Protein AF-A0A258C336-F1 (afdb_monomer_lite)

Radius of gyration: 16.98 Å; chains: 1; bounding box: 38×29×48 Å

Secondary structure (DSSP, 8-state):
--HHHHHTT--GGG-TTGGGG-TT-EEEE-TTS-EEEEEETTEEEESSPB--STTHHHHHHTT-S--PPPP-SSSHHHHHHHHHHHHTTPPPPS--SSB-GGGGTS-TTS-TTTTT--

Sequence (118 aa):
RCFTARAENRPKDDCQFCCQNYPEGIPLLSQEGEALFTINGIQTMSASVSNLLADYPALVASGADLLRLSPRASGMNEVVAAFDAVRKGALPPLAVEGCNGYWHGQPGMLRAEEAGLC

Structure (mmCIF, N/CA/C/O backbone):
data_AF-A0A258C336-F1
#
_entry.id   AF-A0A258C336-F1
#
loop_
_atom_site.group_PDB
_atom_site.id
_atom_site.type_symbol
_atom_site.label_atom_id
_atom_site.label_alt_id
_atom_site.label_comp_id
_atom_site.label_asym_id
_atom_site.label_entity_id
_atom_site.label_seq_id
_atom_site.pdbx_PDB_ins_code
_atom_site.Cartn_x
_atom_site.Cartn_y
_atom_site.Cartn_z
_atom_site.occupancy
_atom_site.B_iso_or_equiv
_atom_site.auth_seq_id
_atom_site.auth_comp_id
_atom_site.auth_asym_id
_atom_site.auth_atom_id
_atom_site.pdbx_PDB_model_num
ATOM 1 N N . ARG A 1 1 ? 3.694 4.049 -20.989 1.00 80.19 1 ARG A N 1
ATOM 2 C CA . ARG A 1 1 ? 5.079 3.545 -21.193 1.00 80.19 1 ARG A CA 1
ATOM 3 C C . ARG A 1 1 ? 5.408 2.663 -19.993 1.00 80.19 1 ARG A C 1
ATOM 5 O O . ARG A 1 1 ? 5.060 3.085 -18.905 1.00 80.19 1 ARG A O 1
ATOM 12 N N . CYS A 1 2 ? 5.965 1.460 -20.162 1.00 93.50 2 CYS A N 1
ATOM 13 C CA . CYS A 1 2 ? 6.338 0.607 -19.021 1.00 93.50 2 CYS A CA 1
ATOM 14 C C . CYS A 1 2 ? 7.648 1.120 -18.407 1.00 93.50 2 CYS A C 1
ATOM 16 O O . CYS A 1 2 ? 8.652 1.224 -19.114 1.00 93.50 2 CYS A O 1
ATOM 18 N N . PHE A 1 3 ? 7.620 1.489 -17.128 1.00 95.44 3 PHE A N 1
ATOM 19 C CA . PHE A 1 3 ? 8.773 2.002 -16.393 1.00 95.44 3 PHE A CA 1
ATOM 20 C C . PHE A 1 3 ? 9.751 0.885 -16.039 1.00 95.44 3 PHE A C 1
ATOM 22 O O . PHE A 1 3 ? 10.949 1.074 -16.219 1.00 95.44 3 PHE A O 1
ATOM 29 N N . THR A 1 4 ? 9.262 -0.297 -15.649 1.00 96.25 4 THR A N 1
ATOM 30 C CA . THR A 1 4 ? 10.135 -1.450 -15.371 1.00 96.25 4 THR A CA 1
ATOM 31 C C . THR A 1 4 ? 10.892 -1.905 -16.618 1.00 96.25 4 THR A C 1
ATOM 33 O O . THR A 1 4 ? 12.104 -2.073 -16.563 1.00 96.25 4 THR A O 1
ATOM 36 N N . ALA A 1 5 ? 10.228 -1.980 -17.779 1.00 96.44 5 ALA A N 1
ATOM 37 C CA . ALA A 1 5 ? 10.911 -2.294 -19.040 1.00 96.44 5 ALA A CA 1
ATOM 38 C C . ALA A 1 5 ? 12.005 -1.266 -19.366 1.00 96.44 5 ALA A C 1
ATOM 40 O O . ALA A 1 5 ? 13.098 -1.633 -19.779 1.00 96.44 5 ALA A O 1
ATOM 41 N N . ARG A 1 6 ? 11.749 0.027 -19.122 1.00 94.88 6 ARG A N 1
ATOM 42 C CA . ARG A 1 6 ? 12.770 1.069 -19.290 1.00 94.88 6 ARG A CA 1
ATOM 43 C C . ARG A 1 6 ? 13.949 0.883 -18.331 1.00 94.88 6 ARG A C 1
ATOM 45 O O . ARG A 1 6 ? 15.072 1.108 -18.765 1.00 94.88 6 ARG A O 1
ATOM 52 N N . ALA A 1 7 ? 13.701 0.521 -17.071 1.00 94.50 7 ALA A N 1
ATOM 53 C CA . ALA A 1 7 ? 14.757 0.262 -16.088 1.00 94.50 7 ALA A CA 1
ATOM 54 C C . ALA A 1 7 ? 15.658 -0.912 -16.517 1.00 94.50 7 ALA A C 1
ATOM 56 O O . ALA A 1 7 ? 16.868 -0.854 -16.346 1.00 94.50 7 ALA A O 1
ATOM 57 N N . GLU A 1 8 ? 15.074 -1.907 -17.183 1.00 94.56 8 GLU A N 1
ATOM 58 C CA . GLU A 1 8 ? 15.754 -3.053 -17.806 1.00 94.56 8 GLU A CA 1
ATOM 59 C C . GLU A 1 8 ? 16.372 -2.745 -19.186 1.00 94.56 8 GLU A C 1
ATOM 61 O O . GLU A 1 8 ? 16.807 -3.652 -19.891 1.00 94.56 8 GLU A O 1
ATOM 66 N N . ASN A 1 9 ? 16.385 -1.478 -19.622 1.00 95.06 9 ASN A N 1
ATOM 67 C CA . ASN A 1 9 ? 16.833 -1.055 -20.958 1.00 95.06 9 ASN A CA 1
ATOM 68 C C . ASN A 1 9 ? 16.109 -1.755 -22.125 1.00 95.06 9 ASN A C 1
ATOM 70 O O . ASN A 1 9 ? 16.665 -1.931 -23.209 1.00 95.06 9 ASN A O 1
ATOM 74 N N . ARG A 1 10 ? 14.836 -2.110 -21.930 1.00 93.62 10 ARG A N 1
ATOM 75 C CA . ARG A 1 10 ? 13.982 -2.740 -22.942 1.00 93.62 10 ARG A CA 1
ATOM 76 C C . ARG A 1 10 ? 13.016 -1.735 -23.573 1.00 93.62 10 ARG A C 1
ATOM 78 O O . ARG A 1 10 ? 12.485 -0.851 -22.885 1.00 93.62 10 ARG A O 1
ATOM 85 N N . PRO A 1 11 ? 12.730 -1.857 -24.881 1.00 92.12 11 PRO A N 1
ATOM 86 C CA . PRO A 1 11 ? 11.644 -1.111 -25.496 1.00 92.12 11 PRO A CA 1
ATOM 87 C C . PRO A 1 11 ? 10.291 -1.594 -24.953 1.00 92.12 11 PRO A C 1
ATOM 89 O O . PRO A 1 11 ? 10.138 -2.735 -24.522 1.00 92.12 11 PRO A O 1
ATOM 92 N N . LYS A 1 12 ? 9.277 -0.718 -24.991 1.00 86.56 12 LYS A N 1
ATOM 93 C CA . LYS A 1 12 ? 7.916 -1.032 -24.512 1.00 86.56 12 LYS A CA 1
ATOM 94 C C . LYS A 1 12 ? 7.350 -2.290 -25.183 1.00 86.56 12 LYS A C 1
ATOM 96 O O . LYS A 1 12 ? 6.664 -3.061 -24.517 1.00 86.56 12 LYS A O 1
ATOM 101 N N . ASP A 1 13 ? 7.618 -2.452 -26.473 1.00 91.56 13 ASP A N 1
ATOM 102 C CA . ASP A 1 13 ? 7.006 -3.492 -27.301 1.00 91.56 13 ASP A CA 1
ATOM 103 C C . ASP A 1 13 ? 7.652 -4.875 -27.083 1.00 91.56 13 ASP A C 1
ATOM 105 O O . ASP A 1 13 ? 7.059 -5.882 -27.445 1.00 91.56 13 ASP A O 1
ATOM 109 N N . ASP A 1 14 ? 8.803 -4.933 -26.396 1.00 93.69 14 ASP A N 1
ATOM 110 C CA . ASP A 1 14 ? 9.480 -6.163 -25.948 1.00 93.69 14 ASP A CA 1
ATOM 111 C C . ASP A 1 14 ? 9.603 -6.197 -24.409 1.00 93.69 14 ASP A C 1
ATOM 113 O O . ASP A 1 14 ? 10.639 -6.504 -23.818 1.00 93.69 14 ASP A O 1
ATOM 117 N N . CYS A 1 15 ? 8.522 -5.813 -23.721 1.00 92.81 15 CYS A N 1
ATOM 118 C CA . CYS A 1 15 ? 8.468 -5.744 -22.256 1.00 92.81 15 CYS A CA 1
ATOM 119 C C . CYS A 1 15 ? 8.713 -7.107 -21.579 1.00 92.81 15 CYS A C 1
ATOM 121 O O . CYS A 1 15 ? 9.231 -7.151 -20.463 1.00 92.81 15 CYS A O 1
ATOM 123 N N . GLN A 1 16 ? 8.300 -8.205 -22.228 1.00 93.62 16 GLN A N 1
ATOM 124 C CA . GLN A 1 16 ? 8.413 -9.589 -21.733 1.00 93.62 16 GLN A CA 1
ATOM 125 C C . GLN A 1 16 ? 7.865 -9.809 -20.312 1.00 93.62 16 GLN A C 1
ATOM 127 O O . GLN A 1 16 ? 8.284 -10.723 -19.613 1.00 93.62 16 GLN A O 1
ATOM 132 N N . PHE A 1 17 ? 6.942 -8.951 -19.861 1.00 93.81 17 PHE A N 1
ATOM 133 C CA . PHE A 1 17 ? 6.421 -8.952 -18.490 1.00 93.81 17 PHE A CA 1
ATOM 134 C C . PHE A 1 17 ? 7.517 -8.947 -17.409 1.00 93.81 17 PHE A C 1
ATOM 136 O O . PHE A 1 17 ? 7.316 -9.482 -16.322 1.00 93.81 17 PHE A O 1
ATOM 143 N N . CYS A 1 18 ? 8.657 -8.298 -17.679 1.00 94.69 18 CYS A N 1
ATOM 144 C CA . CYS A 1 18 ? 9.817 -8.254 -16.779 1.00 94.69 18 CYS A CA 1
ATOM 145 C C . CYS A 1 18 ? 9.503 -7.759 -15.356 1.00 94.69 18 CYS A C 1
ATOM 147 O O . CYS A 1 18 ? 10.225 -8.093 -14.423 1.00 94.69 18 CYS A O 1
ATOM 149 N N . CYS A 1 19 ? 8.407 -7.018 -15.157 1.00 93.75 19 CYS A N 1
ATOM 150 C CA . CYS A 1 19 ? 7.933 -6.628 -13.828 1.00 93.75 19 CYS A CA 1
ATOM 151 C C . CYS A 1 19 ? 7.608 -7.816 -12.909 1.00 93.75 19 CYS A C 1
ATOM 153 O O . CYS A 1 19 ? 7.675 -7.652 -11.700 1.00 93.75 19 CYS A O 1
ATOM 155 N N . GLN A 1 20 ? 7.330 -9.012 -13.441 1.00 94.25 20 GLN A N 1
ATOM 156 C CA . GLN A 1 20 ? 7.130 -10.218 -12.623 1.00 94.25 20 GLN A CA 1
ATOM 157 C C . GLN A 1 20 ? 8.384 -10.618 -11.828 1.00 94.25 20 GLN A C 1
ATOM 159 O O . GLN A 1 20 ? 8.262 -11.240 -10.777 1.00 94.25 20 GLN A O 1
ATOM 164 N N . ASN A 1 21 ? 9.576 -10.213 -12.280 1.00 95.56 21 ASN A N 1
ATOM 165 C CA . ASN A 1 21 ? 10.830 -10.433 -11.553 1.00 95.56 21 ASN A CA 1
ATOM 166 C C . ASN A 1 21 ? 10.966 -9.516 -10.322 1.00 95.56 21 ASN A C 1
ATOM 168 O O . ASN A 1 21 ? 11.839 -9.733 -9.487 1.00 95.56 21 ASN A O 1
ATOM 172 N N . TYR A 1 22 ? 10.107 -8.498 -10.212 1.00 95.38 22 TYR A N 1
ATOM 173 C CA . TYR A 1 22 ? 10.120 -7.473 -9.172 1.00 95.38 22 TYR A CA 1
ATOM 174 C C . TYR A 1 22 ? 8.773 -7.467 -8.444 1.00 95.38 22 TYR A C 1
ATOM 176 O O . TYR A 1 22 ? 7.957 -6.571 -8.664 1.00 95.38 22 TYR A O 1
ATOM 184 N N . PRO A 1 23 ? 8.499 -8.465 -7.588 1.00 93.25 23 PRO A N 1
ATOM 185 C CA . PRO A 1 23 ? 7.167 -8.657 -7.019 1.00 93.25 23 PRO A CA 1
ATOM 186 C C . PRO A 1 23 ? 6.724 -7.512 -6.087 1.00 93.25 23 PRO A C 1
ATOM 188 O O . PRO A 1 23 ? 5.531 -7.242 -5.994 1.00 93.25 23 PRO A O 1
ATOM 191 N N . GLU A 1 24 ? 7.666 -6.787 -5.472 1.00 93.00 24 GLU A N 1
ATOM 192 C CA . GLU A 1 24 ? 7.406 -5.550 -4.708 1.00 93.00 24 GLU A CA 1
ATOM 193 C C . GLU A 1 24 ? 7.710 -4.270 -5.522 1.00 93.00 24 GLU A C 1
ATOM 195 O O . GLU A 1 24 ? 7.616 -3.163 -5.002 1.00 93.00 24 GLU A O 1
ATOM 200 N N . GLY A 1 25 ? 8.059 -4.394 -6.807 1.00 94.88 25 GLY A N 1
ATOM 201 C CA . GLY A 1 25 ? 8.501 -3.291 -7.665 1.00 94.88 25 GLY A CA 1
ATOM 202 C C . GLY A 1 25 ? 9.972 -2.894 -7.480 1.00 94.88 25 GLY A C 1
ATOM 203 O O . GLY A 1 25 ? 10.737 -3.556 -6.781 1.00 94.88 25 GLY A O 1
ATOM 204 N N . ILE A 1 26 ? 10.382 -1.821 -8.163 1.00 96.19 26 ILE A N 1
ATOM 205 C CA . ILE A 1 26 ? 11.750 -1.280 -8.121 1.00 96.19 26 ILE A CA 1
ATOM 206 C C . ILE A 1 26 ? 11.727 0.077 -7.403 1.00 96.19 26 ILE A C 1
ATOM 208 O O . ILE A 1 26 ? 11.015 0.974 -7.872 1.00 96.19 26 ILE A O 1
ATOM 212 N N . PRO A 1 27 ? 12.491 0.266 -6.312 1.00 95.88 27 PRO A N 1
ATOM 213 C CA . PRO A 1 27 ? 12.562 1.548 -5.623 1.00 95.88 27 PRO A CA 1
ATOM 214 C C . PRO A 1 27 ? 13.274 2.597 -6.485 1.00 95.88 27 PRO A C 1
ATOM 216 O O . PRO A 1 27 ? 14.293 2.328 -7.123 1.00 95.88 27 PRO A O 1
ATOM 219 N N . LEU A 1 28 ? 12.738 3.813 -6.482 1.00 94.88 28 LEU A N 1
ATOM 220 C CA . LEU A 1 28 ? 13.344 5.002 -7.061 1.00 94.88 28 LEU A CA 1
ATOM 221 C C . LEU A 1 28 ? 13.830 5.910 -5.939 1.00 94.88 28 LEU A C 1
ATOM 223 O O . LEU A 1 28 ? 13.046 6.352 -5.093 1.00 94.88 28 LEU A O 1
ATOM 227 N N . LEU A 1 29 ? 15.128 6.191 -5.973 1.00 94.56 29 LEU A N 1
ATOM 228 C CA . LEU A 1 29 ? 15.801 7.008 -4.977 1.00 94.56 29 LEU A CA 1
ATOM 229 C C . LEU A 1 29 ? 15.878 8.470 -5.430 1.00 94.56 29 LEU A C 1
ATOM 231 O O . LEU A 1 29 ? 16.011 8.753 -6.625 1.00 94.56 29 LEU A O 1
ATOM 235 N N . SER A 1 30 ? 15.811 9.390 -4.471 1.00 92.00 30 SER A N 1
ATOM 236 C CA . SER A 1 30 ? 16.174 10.793 -4.654 1.00 92.00 30 SER A CA 1
ATOM 237 C C . SER A 1 30 ? 17.683 10.940 -4.895 1.00 92.00 30 SER A C 1
ATOM 239 O O . SER A 1 30 ? 18.440 9.965 -4.842 1.00 92.00 30 SER A O 1
ATOM 241 N N . GLN A 1 31 ? 18.149 12.167 -5.148 1.00 94.31 31 GLN A N 1
ATOM 242 C CA . GLN A 1 31 ? 19.589 12.431 -5.276 1.00 94.31 31 GLN A CA 1
ATOM 243 C C . GLN A 1 31 ? 20.330 12.212 -3.950 1.00 94.31 31 GLN A C 1
ATOM 245 O O . GLN A 1 31 ? 21.498 11.834 -3.944 1.00 94.31 31 GLN A O 1
ATOM 250 N N . GLU A 1 32 ? 19.624 12.391 -2.839 1.00 93.88 32 GLU A N 1
ATOM 251 C CA . GLU A 1 32 ? 20.076 12.165 -1.469 1.00 93.88 32 GLU A CA 1
ATOM 252 C C . GLU A 1 32 ? 19.983 10.684 -1.057 1.00 93.88 32 GLU A C 1
ATOM 254 O O . GLU A 1 32 ? 20.387 10.325 0.046 1.00 93.88 32 GLU A O 1
ATOM 259 N N . GLY A 1 33 ? 19.482 9.811 -1.940 1.00 92.69 33 GLY A N 1
ATOM 260 C CA . GLY A 1 33 ? 19.376 8.370 -1.705 1.00 92.69 33 GLY A CA 1
ATOM 261 C C . GLY A 1 33 ? 18.095 7.927 -0.993 1.00 92.69 33 GLY A C 1
ATOM 262 O O . GLY A 1 33 ? 17.977 6.752 -0.651 1.00 92.69 33 GLY A O 1
ATOM 263 N N . GLU A 1 34 ? 17.127 8.821 -0.786 1.00 91.62 34 GLU A N 1
ATOM 264 C CA . GLU A 1 34 ? 15.864 8.494 -0.120 1.00 91.62 34 GLU A CA 1
ATOM 265 C C . GLU A 1 34 ? 14.881 7.825 -1.088 1.00 91.62 34 GLU A C 1
ATOM 267 O O . GLU A 1 34 ? 14.659 8.307 -2.199 1.00 91.62 34 GLU A O 1
ATOM 272 N N . ALA A 1 35 ? 14.256 6.720 -0.678 1.00 92.81 35 ALA A N 1
ATOM 273 C CA . ALA A 1 35 ? 13.232 6.068 -1.484 1.00 92.81 35 ALA A CA 1
ATOM 274 C C . ALA A 1 35 ? 11.920 6.866 -1.428 1.00 92.81 35 ALA A C 1
ATOM 276 O O . ALA A 1 35 ? 11.234 6.873 -0.411 1.00 92.81 35 ALA A O 1
ATOM 277 N N . LEU A 1 36 ? 11.551 7.504 -2.541 1.00 91.06 36 LEU A N 1
ATOM 278 C CA . LEU A 1 36 ? 10.319 8.301 -2.635 1.00 91.06 36 LEU A CA 1
ATOM 279 C C . LEU A 1 36 ? 9.200 7.552 -3.362 1.00 91.06 36 LEU A C 1
ATOM 281 O O . LEU A 1 36 ? 8.033 7.603 -2.967 1.00 91.06 36 LEU A O 1
ATOM 285 N N . PHE A 1 37 ? 9.559 6.819 -4.416 1.00 94.62 37 PHE A N 1
ATOM 286 C CA . PHE A 1 37 ? 8.611 6.083 -5.244 1.00 94.62 37 PHE A CA 1
ATOM 287 C C . PHE A 1 37 ? 9.074 4.655 -5.500 1.00 94.62 37 PHE A C 1
ATOM 289 O O . PHE A 1 37 ? 10.260 4.354 -5.431 1.00 94.62 37 PHE A 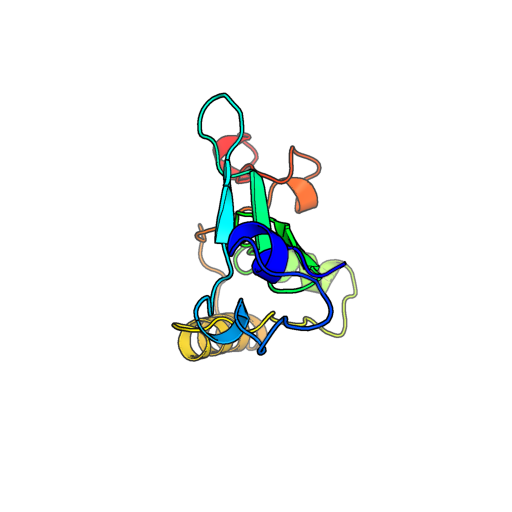O 1
ATOM 296 N N . THR A 1 38 ? 8.137 3.803 -5.897 1.00 95.75 38 THR A N 1
ATOM 297 C CA . THR A 1 38 ? 8.401 2.463 -6.421 1.00 95.75 38 THR A CA 1
ATOM 298 C C . THR A 1 38 ? 7.726 2.320 -7.779 1.00 95.75 38 THR A C 1
ATOM 300 O O . THR A 1 38 ? 6.546 2.640 -7.931 1.00 95.75 38 THR A O 1
ATOM 303 N N . ILE A 1 39 ? 8.450 1.833 -8.787 1.00 95.88 39 ILE A N 1
ATOM 304 C CA . ILE A 1 39 ? 7.871 1.517 -10.100 1.00 95.88 39 ILE A CA 1
ATOM 305 C C . ILE A 1 39 ? 7.474 0.044 -10.179 1.00 95.88 39 ILE A C 1
ATOM 307 O O . ILE A 1 39 ? 8.250 -0.841 -9.823 1.00 95.88 39 ILE A O 1
ATOM 311 N N . ASN A 1 40 ? 6.274 -0.222 -10.693 1.00 94.00 40 ASN A N 1
ATOM 312 C CA . ASN A 1 40 ? 5.767 -1.576 -10.912 1.00 94.00 40 ASN A CA 1
ATOM 313 C C . ASN A 1 40 ? 5.045 -1.656 -12.265 1.00 94.00 40 ASN A C 1
ATOM 315 O O . ASN A 1 40 ? 3.879 -1.284 -12.415 1.00 94.00 40 ASN A O 1
ATOM 319 N N . GLY A 1 41 ? 5.780 -2.050 -13.304 1.00 94.12 41 GLY A N 1
ATOM 320 C CA . GLY A 1 41 ? 5.287 -2.046 -14.676 1.00 94.12 41 GLY A CA 1
ATOM 321 C C . GLY A 1 41 ? 5.015 -0.624 -15.168 1.00 94.12 41 GLY A C 1
ATOM 322 O O . GLY A 1 41 ? 5.943 0.148 -15.406 1.00 94.12 41 GLY A O 1
ATOM 323 N N . ILE A 1 42 ? 3.740 -0.278 -15.363 1.00 93.81 42 ILE A N 1
ATOM 324 C CA . ILE A 1 42 ? 3.303 1.067 -15.789 1.00 93.81 42 ILE A CA 1
ATOM 325 C C . ILE A 1 42 ? 2.949 1.991 -14.616 1.00 93.81 42 ILE A C 1
ATOM 327 O O . ILE A 1 42 ? 2.617 3.150 -14.853 1.00 93.81 42 ILE A O 1
ATOM 331 N N . GLN A 1 43 ? 2.969 1.484 -13.384 1.00 93.75 43 GLN A N 1
ATOM 332 C CA . GLN A 1 43 ? 2.545 2.220 -12.197 1.00 93.75 43 GLN A CA 1
ATOM 333 C C . GLN A 1 43 ? 3.741 2.874 -11.502 1.00 93.75 43 GLN A C 1
ATOM 335 O O . GLN A 1 43 ? 4.825 2.290 -11.444 1.00 93.75 43 GLN A O 1
ATOM 340 N N . THR A 1 44 ? 3.497 4.053 -10.933 1.00 94.38 44 THR A N 1
ATOM 341 C CA . THR A 1 44 ? 4.348 4.685 -9.922 1.00 94.38 44 THR A CA 1
ATOM 342 C C . THR A 1 44 ? 3.573 4.661 -8.613 1.00 94.38 44 THR A C 1
ATOM 344 O O . THR A 1 44 ? 2.438 5.132 -8.560 1.00 94.38 44 THR A O 1
ATOM 347 N N . MET A 1 45 ? 4.162 4.072 -7.585 1.00 93.44 45 MET A N 1
ATOM 348 C CA . MET A 1 45 ? 3.579 3.889 -6.259 1.00 93.44 45 MET A CA 1
ATOM 349 C C . MET A 1 45 ? 4.423 4.640 -5.230 1.00 93.44 45 MET A C 1
ATOM 351 O O . MET A 1 45 ? 5.579 4.966 -5.505 1.00 93.44 45 MET A O 1
ATOM 355 N N . SER A 1 46 ? 3.870 4.890 -4.045 1.00 92.69 46 SER A N 1
ATOM 356 C CA . SER A 1 46 ? 4.661 5.340 -2.895 1.00 92.69 46 SER A CA 1
ATOM 357 C C . SER A 1 46 ? 5.740 4.307 -2.559 1.00 92.69 46 SER A C 1
ATOM 359 O O . SER A 1 46 ? 5.486 3.107 -2.665 1.00 92.69 46 SER A O 1
ATOM 361 N N . ALA A 1 47 ? 6.928 4.762 -2.155 1.00 93.06 47 ALA A N 1
ATOM 362 C CA . ALA A 1 47 ? 7.972 3.858 -1.666 1.00 93.06 47 ALA A CA 1
ATOM 363 C C . ALA A 1 47 ? 7.599 3.221 -0.318 1.00 93.06 47 ALA A C 1
ATOM 365 O O . ALA A 1 47 ? 7.788 2.021 -0.126 1.00 93.06 47 ALA A O 1
ATOM 366 N N . SER A 1 48 ? 7.027 4.015 0.590 1.00 92.94 48 SER A N 1
ATOM 367 C CA . SER A 1 48 ? 6.559 3.548 1.896 1.00 92.94 48 SER A CA 1
ATOM 368 C C . SER A 1 48 ? 5.126 3.022 1.832 1.00 92.94 48 SER A C 1
ATOM 370 O O . SER A 1 48 ? 4.270 3.552 1.117 1.00 92.94 48 SER A O 1
ATOM 372 N N . VAL A 1 49 ? 4.857 1.979 2.619 1.00 93.19 49 VAL A N 1
ATOM 373 C CA . VAL A 1 49 ? 3.515 1.409 2.778 1.00 93.19 49 VAL A CA 1
ATOM 374 C C . VAL A 1 49 ? 2.674 2.347 3.631 1.00 93.19 49 VAL A C 1
ATOM 376 O O . VAL A 1 49 ? 3.028 2.613 4.776 1.00 93.19 49 VAL A O 1
ATOM 379 N N . SER A 1 50 ? 1.534 2.800 3.109 1.00 94.12 50 SER A N 1
ATOM 380 C CA . SER A 1 50 ? 0.558 3.499 3.941 1.00 94.12 50 SER A CA 1
ATOM 381 C C . SER A 1 50 ? -0.171 2.499 4.836 1.00 94.12 50 SER A C 1
ATOM 383 O O . SER A 1 50 ? -0.784 1.556 4.329 1.00 94.12 50 SER A O 1
ATOM 385 N N . ASN A 1 51 ? -0.086 2.684 6.153 1.00 95.44 51 ASN A N 1
ATOM 386 C CA . ASN A 1 51 ? -0.652 1.757 7.126 1.00 95.44 51 ASN A CA 1
ATOM 387 C C . ASN A 1 51 ? -1.519 2.495 8.147 1.00 95.44 51 ASN A C 1
ATOM 389 O O . ASN A 1 51 ? -1.012 3.229 8.984 1.00 95.44 51 ASN A O 1
ATOM 393 N N . LEU A 1 52 ? -2.828 2.258 8.073 1.00 95.44 52 LEU A N 1
ATOM 394 C CA . LEU A 1 52 ? -3.842 2.884 8.927 1.00 95.44 52 LEU A CA 1
ATOM 395 C C . LEU A 1 52 ? -4.448 1.894 9.929 1.00 95.44 52 LEU A C 1
ATOM 397 O O . LEU A 1 52 ? -5.579 2.067 10.373 1.00 95.44 52 LEU A O 1
ATOM 401 N N . LEU A 1 53 ? -3.736 0.811 10.258 1.00 96.69 53 LEU A N 1
ATOM 402 C CA . LEU A 1 53 ? -4.235 -0.175 11.216 1.00 96.69 53 LEU A CA 1
ATOM 403 C C . LEU A 1 53 ? -4.394 0.426 12.623 1.00 96.69 53 LEU A C 1
ATOM 405 O O . LEU A 1 53 ? -5.396 0.150 13.276 1.00 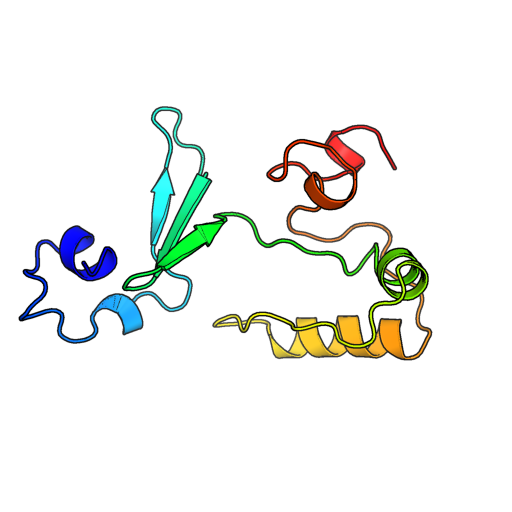96.69 53 LEU A O 1
ATOM 409 N N . ALA A 1 54 ? -3.451 1.266 13.067 1.00 95.19 54 ALA A N 1
ATOM 410 C CA . ALA A 1 54 ? -3.573 2.013 14.325 1.00 95.19 54 ALA A CA 1
ATOM 411 C C . ALA A 1 54 ? -4.755 3.005 14.283 1.00 95.19 54 ALA A C 1
ATOM 413 O O . ALA A 1 54 ? -5.491 3.158 15.255 1.00 95.19 54 ALA A O 1
ATOM 414 N N . ASP A 1 55 ? -4.999 3.593 13.110 1.00 94.44 55 ASP A N 1
ATOM 415 C CA . ASP A 1 55 ? -6.047 4.585 12.845 1.00 94.44 55 ASP A CA 1
ATOM 416 C C . ASP A 1 55 ? -7.415 3.979 12.500 1.00 94.44 55 ASP A C 1
ATOM 418 O O . ASP A 1 55 ? -8.353 4.693 12.131 1.00 94.44 55 ASP A O 1
ATOM 422 N N . TYR A 1 56 ? -7.570 2.659 12.626 1.00 95.38 56 TYR A N 1
ATOM 423 C CA . TYR A 1 56 ? -8.795 1.962 12.239 1.00 95.38 56 TYR A CA 1
ATOM 424 C C . TYR A 1 56 ? -10.078 2.540 12.874 1.00 95.38 56 TYR A C 1
ATOM 426 O O . TYR A 1 56 ? -11.072 2.693 12.158 1.00 95.38 56 TYR A O 1
ATOM 434 N N . PRO A 1 57 ? -10.110 2.938 14.165 1.00 93.44 57 PRO A N 1
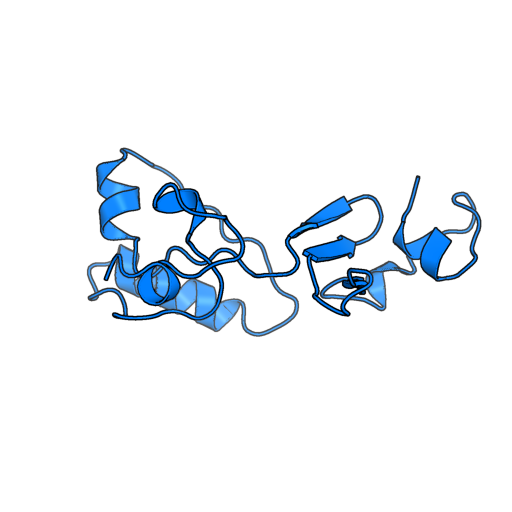ATOM 435 C CA . PRO A 1 57 ? -11.296 3.574 14.739 1.00 93.44 57 PRO A CA 1
ATOM 436 C C . PRO A 1 57 ? -11.669 4.892 14.045 1.00 93.44 57 PRO A C 1
ATOM 438 O O . PRO A 1 57 ? -12.852 5.165 13.840 1.00 93.44 57 PRO A O 1
ATOM 441 N N . ALA A 1 58 ? -10.675 5.690 13.641 1.00 93.69 58 ALA A N 1
ATOM 442 C CA . ALA A 1 58 ? -10.897 6.937 12.915 1.00 93.69 58 ALA A CA 1
ATOM 443 C C . ALA A 1 58 ? -11.416 6.676 11.492 1.00 93.69 58 ALA A C 1
ATOM 445 O O . ALA A 1 58 ? -12.293 7.400 11.020 1.00 93.69 58 ALA A O 1
ATOM 446 N N . LEU A 1 59 ? -10.944 5.609 10.833 1.00 94.19 59 LEU A N 1
ATOM 447 C CA . LEU A 1 59 ? -11.488 5.165 9.545 1.00 94.19 59 LEU A CA 1
ATOM 448 C C . LEU A 1 59 ? -12.985 4.848 9.651 1.00 94.19 59 LEU A C 1
ATOM 450 O O . LEU A 1 59 ? -13.770 5.335 8.838 1.00 94.19 59 LEU A O 1
ATOM 454 N N . VAL A 1 60 ? -13.401 4.104 10.680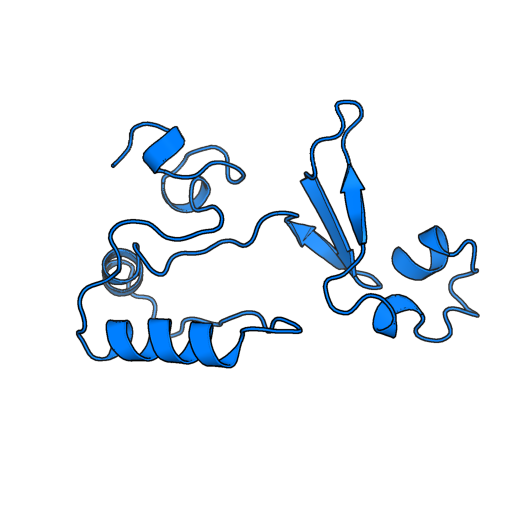 1.00 94.56 60 VAL A N 1
ATOM 455 C CA . VAL A 1 60 ? -14.824 3.802 10.916 1.00 94.56 60 VAL A CA 1
ATOM 456 C C . VAL A 1 60 ? -15.615 5.081 11.199 1.00 94.56 60 VAL A C 1
ATOM 458 O O . VAL A 1 60 ? -16.675 5.292 10.613 1.00 94.56 60 VAL A O 1
ATOM 461 N N . ALA A 1 61 ? -15.087 5.968 12.047 1.00 95.81 61 ALA A N 1
ATOM 462 C CA . ALA A 1 61 ? -15.735 7.236 12.380 1.00 95.81 61 ALA A CA 1
ATOM 463 C C . ALA A 1 61 ? -15.895 8.175 11.169 1.00 95.81 61 ALA A C 1
ATOM 465 O O . ALA A 1 61 ? -16.816 8.988 11.149 1.00 95.81 61 ALA A O 1
ATOM 466 N N . SER A 1 62 ? -15.042 8.041 10.146 1.00 95.25 62 SER A N 1
ATOM 467 C CA . SER A 1 62 ? -15.166 8.795 8.890 1.00 95.25 62 SER A CA 1
ATOM 468 C C . SER A 1 62 ? -16.357 8.367 8.019 1.00 95.25 62 SER A C 1
ATOM 470 O O . SER A 1 62 ? -16.684 9.059 7.057 1.00 95.25 62 SER A O 1
ATOM 472 N N . GLY A 1 63 ? -17.018 7.251 8.353 1.00 95.94 63 GLY A N 1
ATOM 473 C CA . GLY A 1 63 ? -18.135 6.696 7.585 1.00 95.94 63 GLY A CA 1
ATOM 474 C C . GLY A 1 63 ? -17.708 5.778 6.437 1.00 95.94 63 GLY A C 1
ATOM 475 O O . GLY A 1 63 ? -18.484 5.565 5.511 1.00 95.94 63 GLY A O 1
ATOM 476 N N . ALA A 1 64 ? -16.481 5.250 6.459 1.00 93.31 64 ALA A N 1
ATOM 477 C CA . ALA A 1 64 ? -16.009 4.320 5.439 1.00 93.31 64 ALA A CA 1
ATOM 478 C C . ALA A 1 64 ? -16.649 2.926 5.601 1.00 93.31 64 ALA A C 1
ATOM 480 O O . ALA A 1 64 ? -16.426 2.248 6.603 1.00 93.31 64 ALA A O 1
ATOM 481 N N . ASP A 1 65 ? -17.379 2.465 4.581 1.00 92.69 65 ASP A N 1
ATOM 482 C CA . ASP A 1 65 ? -17.994 1.125 4.565 1.00 92.69 65 ASP A CA 1
ATOM 483 C C . ASP A 1 65 ? -17.01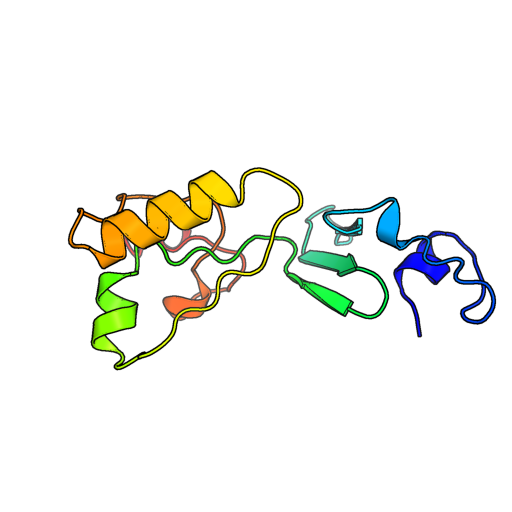9 0.010 4.153 1.00 92.69 65 ASP A C 1
ATOM 485 O O . ASP A 1 65 ? -17.197 -1.161 4.494 1.00 92.69 65 ASP A O 1
ATOM 489 N N . LEU A 1 66 ? -15.997 0.360 3.365 1.00 94.31 66 LEU A N 1
ATOM 490 C CA . LEU A 1 66 ? -15.069 -0.586 2.753 1.00 94.31 66 LEU A CA 1
ATOM 491 C C . LEU A 1 66 ? -13.630 -0.091 2.890 1.00 94.31 66 LEU A C 1
ATOM 493 O O . LEU A 1 66 ? -13.295 1.013 2.466 1.00 94.31 66 LEU A O 1
ATOM 497 N N . LEU A 1 67 ? -12.762 -0.964 3.400 1.00 93.38 67 LEU A N 1
ATOM 498 C CA . LEU A 1 67 ? -11.316 -0.774 3.404 1.00 93.38 67 LEU A CA 1
ATOM 499 C C . LEU A 1 67 ? -10.677 -1.804 2.472 1.00 93.38 67 LEU A C 1
ATOM 501 O O . LEU A 1 67 ? -10.814 -3.012 2.672 1.00 93.38 67 LEU A O 1
ATOM 505 N N . ARG A 1 68 ? -9.965 -1.332 1.445 1.00 95.75 68 ARG A N 1
ATOM 506 C CA . ARG A 1 68 ? -9.205 -2.196 0.537 1.00 95.75 68 ARG A CA 1
ATOM 507 C C . ARG A 1 68 ? -7.756 -2.275 0.997 1.00 95.75 68 ARG A C 1
ATOM 509 O O . ARG A 1 68 ? -7.069 -1.260 1.047 1.00 95.75 68 ARG A O 1
ATOM 516 N N . LEU A 1 69 ? -7.273 -3.493 1.210 1.00 95.69 69 LEU A N 1
ATOM 517 C CA . LEU A 1 69 ? -5.852 -3.759 1.398 1.00 95.69 69 LEU A CA 1
ATOM 518 C C . LEU A 1 69 ? -5.194 -4.024 0.037 1.00 95.69 69 LEU A C 1
ATOM 520 O O . LEU A 1 69 ? -5.703 -4.806 -0.771 1.00 95.69 69 LEU A O 1
ATOM 524 N N . SER A 1 70 ? -4.071 -3.360 -0.230 1.00 92.94 70 SER A N 1
ATOM 525 C CA . SER A 1 70 ? -3.265 -3.618 -1.425 1.00 92.94 70 SER A CA 1
ATOM 526 C C . SER A 1 70 ? -2.422 -4.879 -1.208 1.00 92.94 70 SER A C 1
ATOM 528 O O . SER A 1 70 ? -1.699 -4.932 -0.214 1.00 92.94 70 SER A O 1
ATOM 530 N N . PRO A 1 71 ? -2.501 -5.888 -2.096 1.00 91.56 71 PRO A N 1
ATOM 531 C CA . PRO A 1 71 ? -1.719 -7.109 -1.956 1.00 91.56 71 PRO A CA 1
ATOM 532 C C . PRO A 1 71 ? -0.217 -6.837 -1.928 1.00 91.56 71 PRO A C 1
ATOM 534 O O . PRO A 1 71 ? 0.281 -6.013 -2.695 1.00 91.56 71 PRO A O 1
ATOM 537 N N . ARG A 1 72 ? 0.487 -7.586 -1.081 1.00 91.38 72 ARG A N 1
ATOM 538 C CA . ARG A 1 72 ? 1.948 -7.663 -1.043 1.00 91.38 72 ARG A CA 1
ATOM 539 C C . ARG A 1 72 ? 2.408 -9.050 -1.467 1.00 91.38 72 ARG A C 1
ATOM 541 O O . ARG A 1 72 ? 1.669 -10.022 -1.308 1.00 91.38 72 ARG A O 1
ATOM 548 N N . ALA A 1 73 ? 3.626 -9.143 -1.983 1.00 92.69 73 ALA A N 1
ATOM 549 C CA . ALA A 1 73 ? 4.249 -10.396 -2.391 1.00 92.69 73 ALA A CA 1
ATOM 550 C C . ALA A 1 73 ? 4.439 -11.363 -1.217 1.00 92.69 73 ALA A C 1
ATOM 552 O O . ALA A 1 73 ? 4.388 -12.579 -1.395 1.00 92.69 73 ALA A O 1
ATOM 553 N N . SER A 1 74 ? 4.648 -10.826 -0.015 1.00 92.88 74 SER A N 1
ATOM 554 C CA . SER A 1 74 ? 4.816 -11.586 1.220 1.00 92.88 74 SER A CA 1
ATOM 555 C C . SER A 1 74 ? 4.120 -10.897 2.395 1.00 92.88 74 SER A C 1
ATOM 557 O O . SER A 1 74 ? 3.808 -9.707 2.348 1.00 92.88 74 SER A O 1
ATOM 559 N N . GLY A 1 75 ? 3.827 -11.663 3.450 1.00 94.31 75 GLY A N 1
ATOM 560 C CA . GLY A 1 75 ? 3.249 -11.137 4.694 1.00 94.31 75 GLY A CA 1
ATOM 561 C C . GLY A 1 75 ? 1.785 -10.684 4.602 1.00 94.31 75 GLY A C 1
ATOM 562 O O . GLY A 1 75 ? 1.256 -10.092 5.541 1.00 94.31 75 GLY A O 1
ATOM 563 N N . MET A 1 76 ? 1.113 -10.901 3.465 1.00 95.94 76 MET A N 1
ATOM 564 C CA . MET A 1 76 ? -0.236 -10.371 3.248 1.00 95.94 76 MET A CA 1
ATOM 565 C C . MET A 1 76 ? -1.289 -11.053 4.131 1.00 95.94 76 MET A C 1
ATOM 567 O O . MET A 1 76 ? -2.246 -10.407 4.549 1.00 95.94 76 MET A O 1
ATOM 571 N N . ASN A 1 77 ? -1.118 -12.340 4.441 1.00 97.56 77 ASN A N 1
ATOM 572 C CA . ASN A 1 77 ? -2.058 -13.076 5.290 1.00 97.56 77 ASN A CA 1
ATOM 573 C C . ASN A 1 77 ? -2.078 -12.509 6.713 1.00 97.56 77 ASN A C 1
ATOM 575 O O . ASN A 1 77 ? -3.143 -12.342 7.301 1.00 97.56 77 ASN A O 1
ATOM 579 N N . GLU A 1 78 ? -0.907 -12.166 7.239 1.00 96.88 78 GLU A N 1
ATOM 580 C CA . GLU A 1 78 ? -0.713 -11.559 8.549 1.00 96.88 78 GLU A CA 1
ATOM 581 C C . GLU A 1 78 ? -1.322 -10.156 8.594 1.00 96.88 78 GLU A C 1
ATOM 583 O O . GLU A 1 78 ? -2.030 -9.825 9.545 1.00 96.88 78 GLU A O 1
ATOM 588 N N . VAL A 1 79 ? -1.131 -9.358 7.535 1.00 96.62 79 VAL A N 1
ATOM 589 C CA . VAL A 1 79 ? -1.774 -8.042 7.398 1.00 96.62 79 VAL A CA 1
ATOM 590 C C . VAL A 1 79 ? -3.297 -8.188 7.403 1.00 96.62 79 VAL A C 1
ATOM 592 O O . VAL A 1 79 ? -3.973 -7.523 8.185 1.00 96.62 79 VAL A O 1
ATOM 595 N N . VAL A 1 80 ? -3.852 -9.087 6.584 1.00 97.75 80 VAL A N 1
ATOM 596 C CA . VAL A 1 80 ? -5.302 -9.341 6.542 1.00 97.75 80 VAL A CA 1
ATOM 597 C C . VAL A 1 80 ? -5.820 -9.768 7.915 1.00 97.75 80 VAL A C 1
ATOM 599 O O . VAL A 1 80 ? -6.828 -9.232 8.369 1.00 97.75 80 VAL A O 1
ATOM 602 N N . ALA A 1 81 ? -5.128 -10.685 8.594 1.00 97.94 81 ALA A N 1
ATOM 603 C CA . ALA A 1 81 ? -5.514 -11.152 9.921 1.00 97.94 81 ALA A CA 1
ATOM 604 C C . ALA A 1 81 ? -5.497 -10.023 10.966 1.00 97.94 81 ALA A C 1
ATOM 606 O O . ALA A 1 81 ? -6.419 -9.931 11.776 1.00 97.94 81 ALA A O 1
ATOM 607 N N . ALA A 1 82 ? -4.495 -9.140 10.928 1.00 97.44 82 ALA A N 1
ATOM 608 C CA . ALA A 1 82 ? -4.392 -8.006 11.842 1.00 97.44 82 ALA A CA 1
ATOM 609 C C . ALA A 1 82 ? -5.545 -7.005 11.647 1.00 97.44 82 ALA A C 1
ATOM 611 O O . ALA A 1 82 ? -6.219 -6.641 12.613 1.00 97.44 82 ALA A O 1
ATOM 612 N N . PHE A 1 83 ? -5.831 -6.618 10.399 1.00 97.69 83 PHE A N 1
ATOM 613 C CA . PHE A 1 83 ? -6.974 -5.751 10.090 1.00 97.69 83 PHE A CA 1
ATOM 614 C C . PHE A 1 83 ? -8.312 -6.418 10.428 1.00 97.69 83 PHE A C 1
ATOM 616 O O . PHE A 1 83 ? -9.208 -5.761 10.953 1.00 97.69 83 PHE A O 1
ATOM 623 N N . ASP A 1 84 ? -8.461 -7.720 10.174 1.00 97.94 84 ASP A N 1
ATOM 624 C CA . ASP A 1 84 ? -9.675 -8.467 10.506 1.00 97.94 84 ASP A CA 1
ATOM 625 C C . ASP A 1 84 ? -9.922 -8.547 12.019 1.00 97.94 84 ASP A C 1
ATOM 627 O O . ASP A 1 84 ? -11.060 -8.389 12.465 1.00 97.94 84 ASP A O 1
ATOM 631 N N . ALA A 1 85 ? -8.869 -8.740 12.817 1.00 98.25 85 ALA A N 1
ATOM 632 C CA . ALA A 1 85 ? -8.965 -8.749 14.272 1.00 98.25 85 ALA A CA 1
ATOM 633 C C . ALA A 1 85 ? -9.460 -7.398 14.810 1.00 98.25 85 ALA A C 1
ATOM 635 O O . ALA A 1 85 ? -10.418 -7.359 15.585 1.00 98.25 85 ALA A O 1
ATOM 636 N N . VAL A 1 86 ? -8.865 -6.289 14.358 1.00 97.56 86 VAL A N 1
ATOM 637 C CA . VAL A 1 86 ? -9.268 -4.935 14.777 1.00 97.56 86 VAL A CA 1
ATOM 638 C C . VAL A 1 86 ? -10.681 -4.604 14.292 1.00 97.56 86 VAL A C 1
ATOM 640 O O . VAL A 1 86 ? -11.506 -4.119 15.064 1.00 97.56 86 VAL A O 1
ATOM 643 N N . ARG A 1 87 ? -11.024 -4.979 13.053 1.00 96.25 87 ARG A N 1
ATOM 644 C CA . ARG A 1 87 ? -12.389 -4.868 12.511 1.00 96.25 87 ARG A CA 1
ATOM 645 C C . ARG A 1 87 ? -13.430 -5.598 13.361 1.00 96.25 87 ARG A C 1
ATOM 647 O O . ARG A 1 87 ? -14.574 -5.156 13.429 1.00 96.25 87 ARG A O 1
ATOM 654 N N . LYS A 1 88 ? -13.054 -6.707 14.002 1.00 96.50 88 LYS A N 1
ATOM 655 C CA . LYS A 1 88 ? -13.907 -7.491 14.911 1.00 96.50 88 LYS A CA 1
ATOM 656 C C . LYS A 1 88 ? -13.907 -6.976 16.357 1.00 96.50 88 LYS A C 1
ATOM 658 O O . LYS A 1 88 ? -14.543 -7.594 17.207 1.00 96.50 88 LYS A O 1
ATOM 663 N N . GLY A 1 89 ? -13.238 -5.858 16.636 1.00 95.94 89 GLY A N 1
ATOM 664 C CA . GLY A 1 89 ? -13.238 -5.199 17.942 1.00 95.94 89 GLY A CA 1
ATOM 665 C C . GLY A 1 89 ? -12.002 -5.462 18.802 1.00 95.94 89 GLY A C 1
ATOM 666 O O . GLY A 1 89 ? -12.003 -5.082 19.971 1.00 95.94 89 GLY A O 1
ATOM 667 N N . ALA A 1 90 ? -10.949 -6.091 18.268 1.00 97.75 90 ALA A N 1
ATOM 668 C CA . ALA A 1 90 ? -9.658 -6.088 18.951 1.00 97.75 90 ALA A CA 1
ATOM 669 C C . ALA A 1 90 ? -9.096 -4.659 19.030 1.00 97.75 90 ALA A C 1
ATOM 671 O O . ALA A 1 90 ? -9.375 -3.820 18.171 1.00 97.75 90 ALA A O 1
ATOM 672 N N . LEU A 1 91 ? -8.281 -4.388 20.051 1.00 96.44 91 LEU A N 1
ATOM 673 C CA . LEU A 1 91 ? -7.612 -3.097 20.169 1.00 96.44 91 LEU A CA 1
ATOM 674 C C . LEU A 1 91 ? -6.607 -2.921 19.018 1.00 96.44 91 LEU A C 1
ATOM 676 O O . LEU A 1 91 ? -5.802 -3.829 18.786 1.00 96.44 91 LEU A O 1
ATOM 680 N N . PRO A 1 92 ? -6.624 -1.773 18.318 1.00 95.44 92 PRO A N 1
ATOM 681 C CA . PRO A 1 92 ? -5.562 -1.427 17.390 1.00 95.44 92 PRO A CA 1
ATOM 682 C C . PRO A 1 92 ? -4.197 -1.421 18.094 1.00 95.44 92 PRO A C 1
ATOM 684 O O . PRO A 1 92 ? -4.111 -1.055 19.271 1.00 95.44 92 PRO A O 1
ATOM 687 N N . PRO A 1 93 ? -3.117 -1.802 17.397 1.00 93.12 93 PRO A N 1
ATOM 688 C CA . PRO A 1 93 ? -1.767 -1.589 17.901 1.00 93.12 93 PRO A CA 1
ATOM 689 C C . PRO A 1 93 ? -1.493 -0.089 18.079 1.00 93.12 93 PRO A C 1
ATOM 691 O O . PRO A 1 93 ? -1.986 0.731 17.310 1.00 93.12 93 PRO A O 1
ATOM 694 N N . LEU A 1 94 ? -0.666 0.258 19.069 1.00 85.94 94 LEU A N 1
ATOM 695 C CA . LEU A 1 94 ? -0.284 1.652 19.336 1.00 85.94 94 LEU A CA 1
ATOM 696 C C . LEU A 1 94 ? 0.608 2.251 18.244 1.00 85.94 94 LEU A C 1
ATOM 698 O O . LEU A 1 94 ? 0.575 3.453 18.031 1.00 85.94 94 LEU A O 1
ATOM 702 N N . ALA A 1 95 ? 1.407 1.416 17.582 1.00 82.88 95 ALA A N 1
ATOM 703 C CA . ALA A 1 95 ? 2.313 1.824 16.518 1.00 82.88 95 ALA A CA 1
ATOM 704 C C . ALA A 1 95 ? 2.350 0.743 15.437 1.00 82.88 95 ALA A C 1
ATOM 706 O O . ALA A 1 95 ? 2.313 -0.455 15.736 1.00 82.88 95 ALA A O 1
ATOM 707 N N . VAL A 1 96 ? 2.436 1.165 14.176 1.00 88.62 96 VAL A N 1
ATOM 708 C CA . VAL A 1 96 ? 2.445 0.266 13.013 1.00 88.62 96 VAL A CA 1
ATOM 709 C C . VAL A 1 96 ? 3.498 0.686 12.015 1.00 88.62 96 VAL A C 1
ATOM 711 O O . VAL A 1 96 ? 3.625 1.872 11.733 1.00 88.62 96 VAL A O 1
ATOM 714 N N . GLU A 1 97 ? 4.267 -0.266 11.484 1.00 90.56 97 GLU A N 1
ATOM 715 C CA . GLU A 1 97 ? 5.227 0.022 10.413 1.00 90.56 97 GLU A CA 1
ATOM 716 C C . GLU A 1 97 ? 4.535 0.596 9.173 1.00 90.56 97 GLU A C 1
ATOM 718 O O . GLU A 1 97 ? 3.401 0.228 8.855 1.00 90.56 97 GLU A O 1
ATOM 723 N N . GLY A 1 98 ? 5.249 1.456 8.449 1.00 92.44 98 GLY A N 1
ATOM 724 C CA . GLY A 1 98 ? 4.728 2.183 7.296 1.00 92.44 98 GLY A CA 1
ATOM 725 C C . GLY A 1 98 ? 4.655 3.679 7.570 1.00 92.44 98 GLY A C 1
ATOM 726 O O . GLY A 1 98 ? 5.379 4.175 8.424 1.00 92.44 98 GLY A O 1
ATOM 727 N N . CYS A 1 99 ? 3.800 4.383 6.835 1.00 94.00 99 CYS A N 1
ATOM 728 C CA . CYS A 1 99 ? 3.528 5.805 7.004 1.00 94.00 99 CYS A CA 1
ATOM 729 C C . CYS A 1 99 ? 2.019 6.082 7.083 1.00 94.00 99 CYS A C 1
ATOM 731 O O . CYS A 1 99 ? 1.194 5.392 6.477 1.00 94.00 99 CYS A O 1
ATOM 733 N N . ASN A 1 100 ? 1.649 7.122 7.820 1.00 94.38 100 ASN A N 1
ATOM 734 C CA . ASN A 1 100 ? 0.268 7.593 7.946 1.00 94.38 100 ASN A CA 1
ATOM 735 C C . ASN A 1 100 ? 0.174 9.124 8.008 1.00 94.38 100 ASN A C 1
ATOM 737 O O . ASN A 1 100 ? -0.924 9.652 8.146 1.00 94.38 100 ASN A O 1
ATOM 741 N N . GLY A 1 101 ? 1.276 9.861 7.822 1.00 93.62 101 GLY A N 1
ATOM 742 C CA . GLY A 1 101 ? 1.302 11.318 7.962 1.00 93.62 101 GLY A CA 1
ATOM 743 C C . GLY A 1 101 ? 0.211 12.036 7.163 1.00 93.62 101 GLY A C 1
ATOM 744 O O . GLY A 1 101 ? -0.446 12.926 7.695 1.00 93.62 101 GLY A O 1
ATOM 745 N N . TYR A 1 102 ? -0.081 11.587 5.936 1.00 93.06 102 TYR A N 1
ATOM 746 C CA . TYR A 1 102 ? -1.128 12.187 5.097 1.00 93.06 102 TYR A CA 1
ATOM 747 C C . TYR A 1 102 ? -2.515 12.131 5.754 1.00 93.06 102 TYR A C 1
ATOM 749 O O . TYR A 1 102 ? -3.269 13.099 5.676 1.00 93.06 102 TYR A O 1
ATOM 757 N N . TRP A 1 103 ? -2.832 11.028 6.440 1.00 92.88 103 TRP A N 1
ATOM 758 C CA . TRP A 1 103 ? -4.092 10.857 7.167 1.00 92.88 103 TRP A CA 1
ATOM 759 C C . TRP A 1 103 ? -4.249 11.884 8.297 1.00 92.88 103 TRP A C 1
ATOM 761 O O . TRP A 1 103 ? -5.350 12.359 8.556 1.00 92.88 103 TRP A O 1
ATOM 771 N N . HIS A 1 104 ? -3.134 12.304 8.900 1.00 92.75 104 HIS A N 1
ATOM 772 C CA . HIS A 1 104 ? -3.085 13.307 9.966 1.00 92.75 104 HIS A CA 1
ATOM 773 C C . HIS A 1 104 ? -2.747 14.725 9.470 1.00 92.75 104 HIS A C 1
ATOM 775 O O . HIS A 1 104 ? -2.381 15.593 10.264 1.00 92.75 104 HIS A O 1
ATOM 781 N N . GLY A 1 105 ? -2.837 14.985 8.161 1.00 92.56 105 GLY A N 1
ATOM 782 C CA . GLY A 1 105 ? -2.541 16.302 7.584 1.00 92.56 105 GLY A CA 1
ATOM 783 C C . GLY A 1 105 ? -1.057 16.694 7.607 1.00 92.56 105 GLY A C 1
ATOM 784 O O . GLY A 1 105 ? -0.734 17.875 7.504 1.00 92.56 105 GLY A O 1
ATOM 785 N N . GLN A 1 106 ? -0.160 15.719 7.742 1.00 94.38 106 GLN A N 1
ATOM 786 C CA . GLN A 1 106 ? 1.297 15.865 7.716 1.00 94.38 106 GLN A CA 1
ATOM 787 C C . GLN A 1 106 ? 1.885 15.364 6.385 1.00 94.38 106 GLN A C 1
ATOM 789 O O . GLN A 1 106 ? 1.174 14.741 5.586 1.00 94.38 106 GLN A O 1
ATOM 794 N N . PRO A 1 107 ? 3.185 15.598 6.108 1.00 91.31 107 PRO A N 1
ATOM 795 C CA . PRO A 1 107 ? 3.849 14.988 4.961 1.00 91.31 107 PRO A CA 1
ATOM 796 C C . PRO A 1 107 ? 3.654 13.464 4.934 1.00 91.31 107 PRO A C 1
ATOM 798 O O . PRO A 1 107 ? 3.955 12.767 5.899 1.00 91.31 107 PRO A O 1
ATOM 801 N N . GLY A 1 108 ? 3.154 12.933 3.814 1.00 90.44 108 GLY A N 1
ATOM 802 C CA . GLY A 1 108 ? 2.694 11.540 3.720 1.00 90.44 108 GLY A CA 1
ATOM 803 C C . GLY A 1 108 ? 3.769 10.464 3.876 1.00 90.44 108 GLY A C 1
ATOM 804 O O . GLY A 1 108 ? 3.428 9.309 4.103 1.00 90.44 108 GLY A O 1
ATOM 805 N N . MET A 1 109 ? 5.044 10.834 3.752 1.00 88.81 109 MET A N 1
ATOM 806 C CA . MET A 1 109 ? 6.185 9.944 3.992 1.00 88.81 109 MET A CA 1
ATOM 807 C C . MET A 1 109 ? 6.473 9.725 5.482 1.00 88.81 109 MET A C 1
ATOM 809 O O . MET A 1 109 ? 7.104 8.732 5.824 1.00 88.81 109 MET A O 1
ATOM 813 N N . LEU A 1 110 ? 5.994 10.622 6.350 1.00 90.31 110 LEU A N 1
ATOM 814 C CA . LEU A 1 110 ? 6.216 10.550 7.789 1.00 90.31 110 LEU A CA 1
ATOM 815 C C . LEU A 1 110 ? 5.205 9.631 8.468 1.00 90.31 110 LEU A C 1
ATOM 817 O O . LEU A 1 110 ? 4.095 9.384 7.973 1.00 90.31 110 LEU A O 1
ATOM 821 N N . ARG A 1 111 ? 5.581 9.181 9.657 1.00 87.69 111 ARG A N 1
ATOM 822 C CA . ARG A 1 111 ? 4.683 8.588 10.643 1.00 87.69 111 ARG A C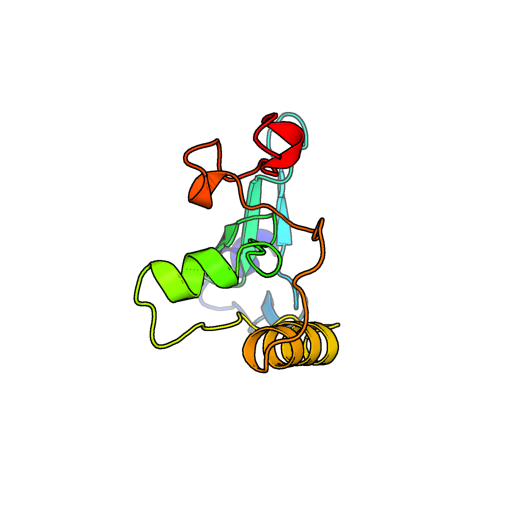A 1
ATOM 823 C C . ARG A 1 111 ? 4.158 9.676 11.575 1.00 87.69 111 ARG A C 1
ATOM 825 O O . ARG A 1 111 ? 4.851 10.652 11.857 1.00 87.69 111 ARG A O 1
ATOM 832 N N . ALA A 1 112 ? 2.918 9.543 12.030 1.00 80.38 112 ALA A N 1
ATOM 833 C CA . ALA A 1 112 ? 2.282 10.523 12.907 1.00 80.38 112 ALA A CA 1
ATOM 834 C C . ALA A 1 112 ? 3.071 10.731 14.213 1.00 80.38 112 ALA A C 1
ATOM 836 O O . ALA A 1 112 ? 3.169 11.857 14.702 1.00 80.38 112 ALA A O 1
ATOM 837 N N . GLU A 1 113 ? 3.712 9.675 14.718 1.00 78.69 113 GLU A N 1
ATOM 838 C CA . GLU A 1 113 ? 4.594 9.707 15.884 1.00 78.69 113 GLU A CA 1
ATOM 839 C C . GLU A 1 113 ? 5.837 10.577 15.632 1.00 78.69 113 GLU A C 1
ATOM 841 O O . GLU A 1 113 ? 6.242 11.361 16.489 1.00 78.69 113 GLU A O 1
ATOM 846 N N . GLU A 1 114 ? 6.415 10.503 14.430 1.00 76.38 114 GLU A N 1
ATOM 847 C CA . GLU A 1 114 ? 7.573 11.314 14.019 1.00 76.38 114 GLU A CA 1
ATOM 848 C C . GLU A 1 114 ? 7.201 12.794 13.848 1.00 76.38 114 GLU A C 1
ATOM 850 O O . GLU A 1 114 ? 8.045 13.675 14.009 1.00 76.38 114 GLU A O 1
ATOM 855 N N . ALA A 1 115 ? 5.927 13.071 13.559 1.00 68.19 115 ALA A N 1
ATOM 856 C CA . ALA A 1 115 ? 5.367 14.417 13.490 1.00 68.19 115 ALA A CA 1
ATOM 857 C C . ALA A 1 115 ? 4.877 14.954 14.854 1.00 68.19 115 ALA A C 1
ATOM 859 O O . ALA A 1 115 ? 4.384 16.081 14.917 1.00 68.19 115 ALA A O 1
ATOM 860 N N . GLY A 1 116 ? 5.007 14.178 15.940 1.00 64.12 116 GLY A N 1
ATOM 861 C CA . GLY A 1 116 ? 4.623 14.586 17.297 1.00 64.12 116 GLY A CA 1
ATOM 862 C C . GLY A 1 116 ? 3.112 14.634 17.547 1.00 64.12 116 GLY A C 1
ATOM 863 O O . GLY A 1 116 ? 2.655 15.430 18.366 1.00 64.12 116 GLY A O 1
ATOM 864 N N . LEU A 1 117 ? 2.331 13.827 16.822 1.00 62.16 117 LEU A N 1
ATOM 865 C CA . LEU A 1 117 ? 0.863 13.806 16.890 1.00 62.16 117 LEU A CA 1
ATOM 866 C C . LEU A 1 117 ? 0.290 12.633 17.705 1.00 62.16 117 LEU A C 1
ATOM 868 O O . LEU A 1 117 ? -0.932 12.463 17.739 1.00 62.16 117 LEU A O 1
ATOM 872 N N . CYS A 1 118 ? 1.147 11.840 18.352 1.00 56.06 118 CYS A N 1
ATOM 873 C CA . CYS A 1 118 ? 0.778 10.664 19.142 1.00 56.06 118 CYS A CA 1
ATOM 874 C C . CYS A 1 118 ? 1.463 10.675 20.510 1.00 56.06 118 CYS A C 1
ATOM 876 O O . CYS A 1 118 ? 2.676 10.984 20.554 1.00 56.06 118 CYS A O 1
#

Foldseek 3Di:
DWPQCVVVVHDPVPSVLNLVVVQVAAFDADPVGHGQWGGRTRDIHGPWDADCQLVVVVCVVVVDPDDDDDDGPPPVVVVVVSSVCVVVPDHRDNDDGTFHQVVVVHDGRHHCVRVVND

pLDDT: mean 92.38, std 6.71, range [56.06, 98.25]